Protein AF-A0A920VX80-F1 (afdb_monomer_lite)

Foldseek 3Di:
DPVVVVVVVVVPDDDDPDDFFEAEEEQLQDPPVVDPDDCLVRLLVVQQVCAVGQKYKYHDNDHCVVSNVVNHDPQWDWDFPDPPGTIIIIGHDDDD

Radius of gyration: 14.31 Å; chains: 1; bounding box: 36×20×40 Å

pLDDT: mean 75.21, std 18.51, range [34.47, 95.75]

Sequence (96 aa):
MCISAVLSLLYLDDLSSEEIKILVYNTHGLPSAFVGDDPEERFPLIGEKTKTYQLSLLQEDFAHHELLLKNLSKESIAIRGNGNNNLFVHFVRDRV

Structure (mmCIF, N/CA/C/O backbone):
data_AF-A0A920VX80-F1
#
_entry.id   AF-A0A920VX80-F1
#
loop_
_atom_site.group_PDB
_atom_site.id
_atom_site.type_symbol
_atom_site.label_atom_id
_atom_site.label_alt_id
_atom_site.label_comp_id
_atom_site.label_asym_id
_atom_site.label_entity_id
_atom_site.label_seq_id
_atom_site.pdbx_PDB_ins_code
_atom_site.Cartn_x
_atom_site.Cartn_y
_atom_site.Cartn_z
_atom_site.occupancy
_atom_site.B_iso_or_equiv
_atom_site.auth_seq_id
_atom_site.auth_comp_id
_atom_site.auth_asym_id
_atom_site.auth_atom_id
_atom_site.pdbx_PDB_model_num
ATOM 1 N N . MET A 1 1 ? 11.087 0.847 14.629 1.00 44.22 1 MET A N 1
ATOM 2 C CA . MET A 1 1 ? 10.503 2.097 15.169 1.00 44.22 1 MET A CA 1
ATOM 3 C C . MET A 1 1 ? 9.030 2.321 14.784 1.00 44.22 1 MET A C 1
ATOM 5 O O . MET A 1 1 ? 8.482 3.343 15.158 1.00 44.22 1 MET A O 1
ATOM 9 N N . CYS A 1 2 ? 8.349 1.387 14.105 1.00 49.12 2 CYS A N 1
ATOM 10 C CA . CYS A 1 2 ? 7.030 1.664 13.509 1.00 49.12 2 CYS A CA 1
ATOM 11 C C . CYS A 1 2 ? 5.828 1.233 14.368 1.00 49.12 2 CYS A C 1
ATOM 13 O O . CYS A 1 2 ? 4.747 1.783 14.215 1.00 49.12 2 CYS A O 1
ATOM 15 N N . ILE A 1 3 ? 6.006 0.279 15.288 1.00 51.72 3 ILE A N 1
ATOM 16 C CA . ILE A 1 3 ? 4.894 -0.254 16.092 1.00 51.72 3 ILE A CA 1
ATOM 17 C C . ILE A 1 3 ? 4.567 0.663 17.278 1.00 51.72 3 ILE A C 1
ATOM 19 O O . ILE A 1 3 ? 3.398 0.823 17.599 1.00 51.72 3 ILE A O 1
ATOM 23 N N . SER A 1 4 ? 5.558 1.318 17.904 1.00 51.47 4 SER A N 1
ATOM 24 C CA . SER A 1 4 ? 5.291 2.095 19.128 1.00 51.47 4 SER A CA 1
ATOM 25 C C . SER A 1 4 ? 4.456 3.351 18.867 1.00 51.47 4 SER A C 1
ATOM 27 O O . SER A 1 4 ? 3.593 3.658 19.674 1.00 51.47 4 SER A O 1
ATOM 29 N N . ALA A 1 5 ? 4.651 4.038 17.735 1.00 53.72 5 ALA A N 1
ATOM 30 C CA . ALA A 1 5 ? 3.850 5.213 17.380 1.00 53.72 5 ALA A CA 1
ATOM 31 C C . ALA A 1 5 ? 2.387 4.848 17.069 1.00 53.72 5 ALA A C 1
ATOM 33 O O . ALA A 1 5 ? 1.475 5.560 17.479 1.00 53.72 5 ALA A O 1
ATOM 34 N N . VAL A 1 6 ? 2.166 3.712 16.395 1.00 58.31 6 VAL A N 1
ATOM 35 C CA . VAL A 1 6 ? 0.822 3.178 16.125 1.00 58.31 6 VAL A CA 1
ATOM 36 C C . VAL A 1 6 ? 0.147 2.753 17.427 1.00 58.31 6 VAL A C 1
ATOM 38 O O . VAL A 1 6 ? -0.997 3.119 17.666 1.00 58.31 6 VAL A O 1
ATOM 41 N N . LEU A 1 7 ? 0.868 2.059 18.312 1.00 57.19 7 LEU A N 1
ATOM 42 C CA . LEU A 1 7 ? 0.334 1.624 19.603 1.00 57.19 7 LEU A CA 1
ATOM 43 C C . LEU A 1 7 ? -0.041 2.811 20.506 1.00 57.19 7 LEU A C 1
ATOM 45 O O . LEU A 1 7 ? -1.044 2.741 21.205 1.00 57.19 7 LEU A O 1
ATOM 49 N N . SER A 1 8 ? 0.721 3.911 20.466 1.00 57.31 8 SER A N 1
ATOM 50 C CA . SER A 1 8 ? 0.406 5.136 21.216 1.00 57.31 8 SER A CA 1
ATOM 51 C C . SER A 1 8 ? -0.865 5.838 20.730 1.00 57.31 8 SER A C 1
ATOM 53 O O . SER A 1 8 ? -1.586 6.388 21.555 1.00 57.31 8 SER A O 1
ATOM 55 N N . LEU A 1 9 ? -1.155 5.810 19.424 1.00 56.03 9 LEU A N 1
ATOM 56 C CA . LEU A 1 9 ? -2.395 6.368 18.865 1.00 56.03 9 LEU A CA 1
ATOM 57 C C . LEU A 1 9 ? -3.624 5.534 19.251 1.00 56.03 9 LEU A C 1
ATOM 59 O O . LEU A 1 9 ? -4.676 6.101 19.514 1.00 56.03 9 LEU A O 1
ATOM 63 N N . LEU A 1 10 ? -3.471 4.210 19.345 1.00 60.12 10 LEU A N 1
ATOM 64 C CA . LEU A 1 10 ? -4.535 3.293 19.772 1.00 60.12 10 LEU A CA 1
ATOM 65 C C . LEU A 1 10 ? -4.836 3.359 21.280 1.00 60.12 10 LEU A C 1
ATOM 67 O O . LEU A 1 10 ? -5.903 2.941 21.707 1.00 60.12 10 LEU A O 1
ATOM 71 N N . TYR A 1 11 ? -3.904 3.868 22.091 1.00 58.47 11 TYR A N 1
ATOM 72 C CA . TYR A 1 11 ? -4.029 3.923 23.555 1.00 58.47 11 TYR A CA 1
ATOM 73 C C . TYR A 1 11 ? -4.836 5.134 24.065 1.00 58.47 11 TYR A C 1
ATOM 75 O O . TYR A 1 11 ? -5.026 5.272 25.272 1.00 58.47 11 TYR A O 1
ATOM 83 N N . LEU A 1 12 ? -5.243 6.046 23.173 1.00 54.91 12 LEU A N 1
ATOM 84 C CA . LEU A 1 12 ? -5.881 7.321 23.525 1.00 54.91 12 LEU A CA 1
ATOM 85 C C . LEU A 1 12 ? -7.416 7.303 23.469 1.00 54.91 12 LEU A C 1
ATOM 87 O O . LEU A 1 12 ? -8.016 8.256 23.964 1.00 54.91 12 LEU A O 1
ATOM 91 N N . ASP A 1 13 ? -8.037 6.255 22.923 1.00 51.31 13 ASP A N 1
ATOM 92 C CA . ASP A 1 13 ? -9.496 6.132 22.874 1.00 51.31 13 ASP A CA 1
ATOM 93 C C . ASP A 1 13 ? -10.026 5.220 23.993 1.00 51.31 13 ASP A C 1
ATOM 95 O O . ASP A 1 13 ? -9.493 4.146 24.279 1.00 51.31 13 ASP A O 1
ATOM 99 N N . ASP A 1 14 ? -11.067 5.717 24.662 1.00 56.84 14 ASP A N 1
ATOM 100 C CA . ASP A 1 14 ? -11.799 5.077 25.755 1.00 56.84 14 ASP A CA 1
ATOM 101 C C . ASP A 1 14 ? -12.293 3.684 25.327 1.00 56.84 14 ASP A C 1
ATOM 103 O O . ASP A 1 14 ? -12.810 3.522 24.219 1.00 56.84 14 ASP A O 1
ATOM 107 N N . LEU A 1 15 ? -12.096 2.671 26.184 1.00 58.06 15 LEU A N 1
ATOM 108 C CA . LEU A 1 15 ? -12.295 1.250 25.867 1.00 58.06 15 LEU A CA 1
ATOM 109 C C . LEU A 1 15 ? -13.776 0.915 25.613 1.00 58.06 15 LEU A C 1
ATOM 111 O O . LEU A 1 15 ? -14.453 0.292 26.433 1.00 58.06 15 LEU A O 1
ATOM 115 N N . SER A 1 16 ? -14.263 1.233 24.420 1.00 61.69 16 SER A N 1
ATOM 116 C CA . SER A 1 16 ? -15.194 0.351 23.731 1.00 61.69 16 SER A CA 1
ATOM 117 C C . SER A 1 16 ? -14.374 -0.739 23.031 1.00 61.69 16 SER A C 1
ATOM 119 O O . SER A 1 16 ? -13.290 -0.488 22.508 1.00 61.69 16 SER A O 1
ATOM 121 N N . SER A 1 17 ? -14.833 -1.989 23.102 1.00 66.75 17 SER A N 1
ATOM 122 C CA . SER A 1 17 ? -14.151 -3.159 22.529 1.00 66.75 17 SER A CA 1
ATOM 123 C C . SER A 1 17 ? -14.291 -3.191 20.999 1.00 66.75 17 SER A C 1
ATOM 125 O O . SER A 1 17 ? -14.844 -4.142 20.444 1.00 66.75 17 SER A O 1
ATOM 127 N N . GLU A 1 18 ? -13.834 -2.151 20.310 1.00 69.75 18 GLU A N 1
ATOM 128 C CA . GLU A 1 18 ? -13.809 -2.124 18.851 1.00 69.75 18 GLU A CA 1
ATOM 129 C C . GLU A 1 18 ? -12.601 -2.908 18.319 1.00 69.75 18 GLU A C 1
ATOM 131 O O . GLU A 1 18 ? -11.457 -2.729 18.742 1.00 69.75 18 GLU A O 1
ATOM 136 N N . GLU A 1 19 ? -12.868 -3.838 17.400 1.00 79.31 19 GLU A N 1
ATOM 137 C CA . GLU A 1 19 ? -11.834 -4.598 16.701 1.00 79.31 19 GLU A CA 1
ATOM 138 C C . GLU A 1 19 ? -11.175 -3.705 15.643 1.00 79.31 19 GLU A C 1
ATOM 140 O O . GLU A 1 19 ? -11.842 -3.215 14.733 1.00 79.31 19 GLU A O 1
ATOM 145 N N . ILE A 1 20 ? -9.853 -3.544 15.722 1.00 78.88 20 ILE A N 1
ATOM 146 C CA . ILE A 1 20 ? -9.076 -2.787 14.734 1.00 78.88 20 ILE A CA 1
ATOM 147 C C . ILE A 1 20 ? -8.318 -3.761 13.837 1.00 78.88 20 ILE A C 1
ATOM 149 O O . ILE A 1 20 ? -7.484 -4.542 14.302 1.00 78.88 20 ILE A O 1
ATOM 153 N N . LYS A 1 21 ? -8.558 -3.683 12.526 1.00 86.25 21 LYS A N 1
ATOM 154 C CA . LYS A 1 21 ? -7.863 -4.483 11.515 1.00 86.25 21 LYS A CA 1
ATOM 155 C C . LYS A 1 21 ? -6.682 -3.707 10.961 1.00 86.25 21 LYS A C 1
ATOM 157 O O . LYS A 1 21 ? -6.838 -2.676 10.305 1.00 86.25 21 LYS A O 1
ATOM 162 N N . ILE A 1 22 ? -5.492 -4.251 11.197 1.00 85.75 22 ILE A N 1
ATOM 163 C CA . ILE A 1 22 ? -4.223 -3.680 10.748 1.00 85.75 22 ILE A CA 1
ATOM 164 C C . ILE A 1 22 ? -3.597 -4.600 9.698 1.00 85.75 22 ILE A C 1
ATOM 166 O O . ILE A 1 22 ? -3.418 -5.793 9.942 1.00 85.75 22 ILE A O 1
ATOM 170 N N . LEU A 1 23 ? -3.225 -4.037 8.550 1.00 89.81 23 LEU A N 1
ATOM 171 C CA . LEU A 1 23 ? -2.424 -4.705 7.527 1.00 89.81 23 LEU A CA 1
ATOM 172 C C . LEU A 1 23 ? -0.965 -4.266 7.645 1.00 89.81 23 LEU A C 1
ATOM 174 O O . LEU A 1 23 ? -0.673 -3.075 7.706 1.00 89.81 23 LEU A O 1
ATOM 178 N N . VAL A 1 24 ? -0.037 -5.219 7.609 1.00 87.88 24 VAL A N 1
ATOM 179 C CA . VAL A 1 24 ? 1.391 -4.951 7.397 1.00 87.88 24 VAL A CA 1
ATOM 180 C C . VAL A 1 24 ? 1.818 -5.736 6.171 1.00 87.88 24 VAL A C 1
ATOM 182 O O . VAL A 1 24 ? 1.693 -6.961 6.159 1.00 87.88 24 VAL A O 1
ATOM 185 N N . TYR A 1 25 ? 2.270 -5.045 5.128 1.00 89.81 25 TYR A N 1
ATOM 186 C CA . TYR A 1 25 ? 2.541 -5.684 3.846 1.00 89.81 25 TYR A CA 1
ATOM 187 C C . TYR A 1 25 ? 3.705 -5.033 3.101 1.00 89.81 25 TYR A C 1
ATOM 189 O O . TYR A 1 25 ? 3.742 -3.823 2.881 1.00 89.81 25 TYR A O 1
ATOM 197 N N . ASN A 1 26 ? 4.639 -5.865 2.655 1.00 89.50 26 ASN A N 1
ATOM 198 C CA . ASN A 1 26 ? 5.727 -5.446 1.789 1.00 89.50 26 ASN A CA 1
ATOM 199 C C . ASN A 1 26 ? 5.251 -5.472 0.329 1.00 89.50 26 ASN A C 1
ATOM 201 O O . ASN A 1 26 ? 4.860 -6.522 -0.177 1.00 89.50 26 ASN A O 1
ATOM 205 N N . THR A 1 27 ? 5.281 -4.317 -0.335 1.00 90.06 27 THR A N 1
ATOM 206 C CA . THR A 1 27 ? 4.739 -4.142 -1.692 1.00 90.06 27 THR A CA 1
ATOM 207 C C . THR A 1 27 ? 5.644 -4.680 -2.795 1.00 90.06 27 THR A C 1
ATOM 209 O O . THR A 1 27 ? 5.163 -4.887 -3.912 1.00 90.06 27 THR A O 1
ATOM 212 N N . HIS A 1 28 ? 6.925 -4.930 -2.491 1.00 90.50 28 HIS A N 1
ATOM 213 C CA . HIS A 1 28 ? 7.949 -5.257 -3.483 1.00 90.50 28 HIS A CA 1
ATOM 214 C C . HIS A 1 28 ? 8.054 -4.182 -4.589 1.00 90.50 28 HIS A C 1
ATOM 216 O O . HIS A 1 28 ? 8.179 -4.482 -5.771 1.00 90.50 28 HIS A O 1
ATOM 222 N N . GL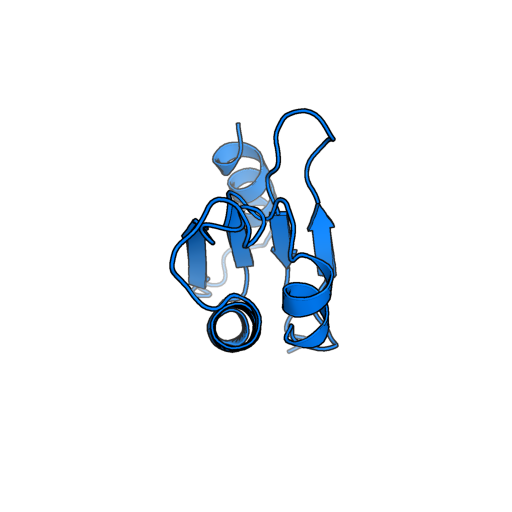Y A 1 29 ? 7.951 -2.900 -4.221 1.00 88.38 29 GLY A N 1
ATOM 223 C CA . GLY A 1 29 ? 7.805 -1.769 -5.145 1.00 88.38 29 GLY A CA 1
ATOM 224 C C . GLY A 1 29 ? 9.094 -1.237 -5.763 1.00 88.38 29 GLY A C 1
ATOM 225 O O . GLY A 1 29 ? 9.248 -0.019 -5.892 1.00 88.38 29 GLY A O 1
ATOM 226 N N . LEU A 1 30 ? 10.023 -2.121 -6.130 1.00 89.38 30 LEU A N 1
ATOM 227 C CA . LEU A 1 30 ? 11.212 -1.751 -6.899 1.00 89.38 30 LEU A CA 1
ATOM 228 C C . LEU A 1 30 ? 10.823 -1.309 -8.328 1.00 89.38 30 LEU A C 1
ATOM 230 O O . LEU A 1 30 ? 9.792 -1.736 -8.851 1.00 89.38 30 LEU A O 1
ATOM 234 N N . PRO A 1 31 ? 11.628 -0.458 -8.996 1.00 87.62 31 PRO A N 1
ATOM 235 C CA . PRO A 1 31 ? 11.372 -0.094 -10.389 1.00 87.62 31 PRO A CA 1
ATOM 236 C C . PRO A 1 31 ? 11.324 -1.333 -11.290 1.00 87.62 31 PRO A C 1
ATOM 238 O O . PRO A 1 31 ? 12.149 -2.229 -11.126 1.00 87.62 31 PRO A O 1
ATOM 241 N N . SER A 1 32 ? 10.436 -1.344 -12.291 1.00 86.06 32 SER A N 1
ATOM 242 C CA . SER A 1 32 ? 10.201 -2.506 -13.172 1.00 86.06 32 SER A CA 1
ATOM 243 C C . SER A 1 32 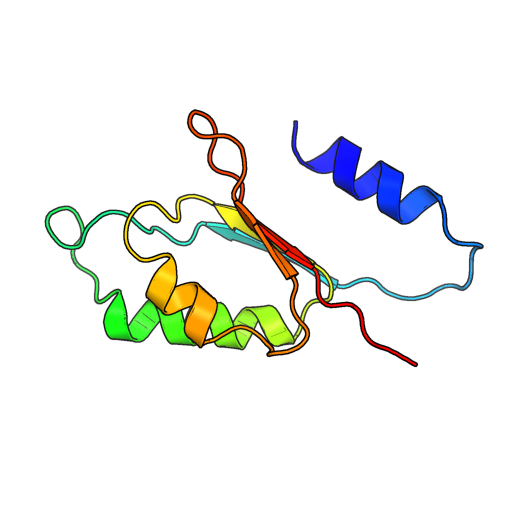? 11.457 -3.014 -13.889 1.00 86.06 32 SER A C 1
ATOM 245 O O . SER A 1 32 ? 11.535 -4.176 -14.257 1.00 86.06 32 SER A O 1
ATOM 247 N N . ALA A 1 33 ? 12.484 -2.173 -14.052 1.00 84.75 33 ALA A N 1
ATOM 248 C CA . ALA A 1 33 ? 13.780 -2.585 -14.594 1.00 84.75 33 ALA A CA 1
ATOM 249 C C . ALA A 1 33 ? 14.535 -3.609 -13.715 1.00 84.75 33 ALA A C 1
ATOM 251 O O . ALA A 1 33 ? 15.480 -4.235 -14.190 1.00 84.75 33 ALA A O 1
ATOM 252 N N . PHE A 1 34 ? 14.150 -3.761 -12.445 1.00 84.19 34 PHE A N 1
ATOM 253 C CA . PHE A 1 34 ? 14.804 -4.624 -11.457 1.00 84.19 34 PHE A CA 1
ATOM 254 C C . PHE A 1 34 ? 13.934 -5.804 -10.999 1.00 84.19 34 PHE A C 1
ATOM 256 O O . PHE A 1 34 ? 14.399 -6.608 -10.191 1.00 84.19 34 PHE A O 1
ATOM 263 N N . VAL A 1 35 ? 12.695 -5.917 -11.487 1.00 80.12 35 VAL A N 1
ATOM 264 C CA . VAL A 1 35 ? 11.728 -6.942 -11.066 1.00 80.12 35 VAL A CA 1
ATOM 265 C C . VAL A 1 35 ? 11.077 -7.612 -12.271 1.00 80.12 35 VAL A C 1
ATOM 267 O O . VAL A 1 35 ? 10.981 -7.032 -13.346 1.00 80.12 35 VAL A O 1
ATOM 270 N N . GLY A 1 36 ? 10.684 -8.874 -12.101 1.00 84.31 36 GLY A N 1
ATOM 271 C CA . GLY A 1 36 ? 10.061 -9.686 -13.151 1.00 84.31 36 GLY A CA 1
ATOM 272 C C . GLY A 1 36 ? 8.534 -9.732 -13.086 1.00 84.31 36 GLY A C 1
ATOM 273 O O . GLY A 1 36 ? 7.947 -10.618 -13.702 1.00 84.31 36 GLY A O 1
ATOM 274 N N . ASP A 1 37 ? 7.903 -8.864 -12.293 1.00 86.56 37 ASP A N 1
ATOM 275 C CA . ASP A 1 37 ? 6.449 -8.777 -12.148 1.00 86.56 37 ASP A CA 1
ATOM 276 C C . ASP A 1 37 ? 5.861 -7.558 -12.882 1.00 86.56 37 ASP A C 1
ATOM 278 O O . ASP A 1 37 ? 6.584 -6.800 -13.531 1.00 86.56 37 ASP A O 1
ATOM 282 N N . ASP A 1 38 ? 4.532 -7.412 -12.827 1.00 91.56 38 ASP A N 1
ATOM 283 C CA . ASP A 1 38 ? 3.794 -6.295 -13.424 1.00 91.56 38 ASP A CA 1
ATOM 284 C C . ASP A 1 38 ? 3.223 -5.368 -12.329 1.00 91.56 38 ASP A C 1
ATOM 286 O O . ASP A 1 38 ? 2.177 -5.659 -11.730 1.00 91.56 38 ASP A O 1
ATOM 290 N N . PRO A 1 39 ? 3.906 -4.250 -12.020 1.00 91.19 39 PRO A N 1
ATOM 291 C CA . PRO A 1 39 ? 3.417 -3.268 -11.062 1.00 91.19 39 PRO A CA 1
ATOM 292 C C . PRO A 1 39 ? 2.100 -2.602 -11.469 1.00 91.19 39 PRO A C 1
ATOM 294 O O . PRO A 1 39 ? 1.322 -2.262 -10.579 1.00 91.19 39 PRO A O 1
ATOM 297 N N . GLU A 1 40 ? 1.821 -2.446 -12.769 1.00 92.69 40 GLU A N 1
ATOM 298 C CA . GLU A 1 40 ? 0.584 -1.822 -13.266 1.00 92.69 40 GLU A CA 1
ATOM 299 C C . GLU A 1 40 ? -0.640 -2.689 -12.950 1.00 92.69 40 GLU A C 1
ATOM 301 O O . GLU A 1 40 ? -1.717 -2.162 -12.678 1.00 92.69 40 GLU A O 1
ATOM 306 N N . GLU A 1 41 ? -0.479 -4.014 -12.901 1.00 93.88 41 GLU A N 1
ATOM 307 C CA . GLU A 1 41 ? -1.530 -4.927 -12.439 1.00 93.88 41 GLU A CA 1
ATOM 308 C C . GLU A 1 41 ? -1.577 -5.010 -10.903 1.00 93.88 41 GLU A C 1
ATOM 310 O O . GLU A 1 41 ? -2.643 -4.953 -10.282 1.00 93.88 41 GLU A O 1
ATOM 315 N N . ARG A 1 42 ? -0.414 -5.132 -10.253 1.00 93.88 42 ARG A N 1
ATOM 316 C CA . ARG A 1 42 ? -0.331 -5.442 -8.817 1.00 93.88 42 ARG A CA 1
ATOM 317 C C . ARG A 1 42 ? -0.630 -4.267 -7.898 1.00 93.88 42 ARG A C 1
ATOM 319 O O . ARG A 1 42 ? -1.299 -4.460 -6.884 1.00 93.88 42 ARG A O 1
ATOM 326 N N . PHE A 1 43 ? -0.113 -3.073 -8.184 1.00 94.38 43 PHE A N 1
ATOM 327 C CA . PHE A 1 43 ? -0.255 -1.921 -7.286 1.00 94.38 43 PHE A CA 1
ATOM 328 C C . PHE A 1 43 ? -1.715 -1.488 -7.102 1.00 94.38 43 PHE A C 1
ATOM 330 O O . PHE A 1 43 ? -2.105 -1.245 -5.954 1.00 94.38 43 PHE A O 1
ATOM 337 N N . PRO A 1 44 ? -2.558 -1.491 -8.153 1.00 95.19 44 PRO A N 1
ATOM 338 C CA . PRO A 1 44 ? -3.995 -1.321 -7.985 1.00 95.19 44 PRO A CA 1
ATOM 339 C C . PRO A 1 44 ? -4.621 -2.369 -7.061 1.00 95.19 44 PRO A C 1
ATOM 341 O O . PRO A 1 44 ? -5.352 -2.016 -6.139 1.00 95.19 44 PRO A O 1
ATOM 344 N N . LEU A 1 45 ? -4.279 -3.652 -7.234 1.00 95.75 45 LEU A N 1
ATOM 345 C CA . LEU A 1 45 ? -4.805 -4.735 -6.395 1.00 95.75 45 LEU A CA 1
ATOM 346 C C . LEU A 1 45 ? -4.357 -4.624 -4.933 1.00 95.75 45 LEU A C 1
ATOM 348 O O . LEU A 1 45 ? -5.137 -4.929 -4.029 1.00 95.75 45 LEU A O 1
ATOM 352 N N . ILE A 1 46 ? -3.116 -4.195 -4.686 1.00 93.88 46 ILE A N 1
ATOM 353 C CA . ILE A 1 46 ? -2.623 -3.902 -3.336 1.00 93.88 46 ILE A CA 1
ATOM 354 C C . ILE A 1 46 ? -3.465 -2.778 -2.729 1.00 93.88 46 ILE A C 1
ATOM 356 O O . ILE A 1 46 ? -3.993 -2.963 -1.635 1.00 93.88 46 ILE A O 1
ATOM 360 N N . GLY A 1 47 ? -3.650 -1.666 -3.451 1.00 92.94 47 GLY A N 1
ATOM 361 C CA . GLY A 1 47 ? -4.483 -0.540 -3.023 1.00 92.94 47 GLY A CA 1
ATOM 362 C C . GLY A 1 47 ? -5.905 -0.970 -2.651 1.00 92.94 47 GLY A C 1
ATOM 363 O O . GLY A 1 47 ? -6.347 -0.713 -1.532 1.00 92.94 47 GLY A O 1
ATOM 364 N N . GLU A 1 48 ? -6.576 -1.736 -3.513 1.00 94.12 48 GLU A N 1
ATOM 365 C CA . GLU A 1 48 ? -7.917 -2.276 -3.246 1.00 94.12 48 GLU A CA 1
ATOM 366 C C . GLU A 1 48 ? -7.970 -3.144 -1.979 1.00 94.12 48 GLU A C 1
ATOM 368 O O . GLU A 1 48 ? -8.887 -3.011 -1.168 1.00 94.12 48 GLU A O 1
ATOM 373 N N . LYS A 1 49 ? -6.963 -3.998 -1.750 1.00 94.00 49 LYS A N 1
ATOM 374 C CA . LYS A 1 49 ? -6.897 -4.851 -0.551 1.00 94.00 49 LYS A CA 1
ATOM 375 C C . LYS A 1 49 ? -6.715 -4.057 0.740 1.00 94.00 49 LYS A C 1
ATOM 377 O O . LYS A 1 49 ? -7.140 -4.531 1.789 1.00 94.00 49 LYS A O 1
ATOM 382 N N . THR A 1 50 ? -6.121 -2.862 0.696 1.00 92.06 50 THR A N 1
ATOM 383 C CA . THR A 1 50 ? -5.977 -2.026 1.904 1.00 92.06 50 THR A CA 1
ATOM 384 C C . THR A 1 50 ? -7.316 -1.525 2.445 1.00 92.06 50 THR A C 1
ATOM 386 O O . THR A 1 50 ? -7.412 -1.245 3.635 1.00 92.06 50 THR A O 1
ATOM 389 N N . LYS A 1 51 ? -8.365 -1.457 1.612 1.00 90.38 51 LYS A N 1
ATOM 390 C CA . LYS A 1 51 ? -9.673 -0.884 1.979 1.00 90.38 51 LYS A CA 1
ATOM 391 C C . LYS A 1 51 ? -10.427 -1.684 3.042 1.00 90.38 51 LYS A C 1
ATOM 393 O O . LYS A 1 51 ? -11.343 -1.162 3.660 1.00 90.38 51 LYS A O 1
ATOM 398 N N . THR A 1 52 ? -10.056 -2.944 3.273 1.00 90.56 52 THR A N 1
ATOM 399 C CA . THR A 1 52 ? -10.663 -3.783 4.320 1.00 90.56 52 THR A CA 1
ATOM 400 C C . THR A 1 52 ? -10.014 -3.608 5.697 1.00 90.56 52 THR A C 1
ATOM 402 O O . THR A 1 52 ? -10.369 -4.330 6.630 1.00 90.56 52 THR A O 1
ATOM 405 N N . TYR A 1 53 ? -9.038 -2.705 5.820 1.00 87.88 53 TYR A N 1
ATOM 406 C CA . TYR A 1 53 ? -8.262 -2.458 7.032 1.00 87.88 53 TYR A CA 1
ATOM 407 C C . TYR A 1 53 ? -8.344 -0.977 7.411 1.00 87.88 53 TYR A C 1
ATOM 409 O O . TYR A 1 53 ? -8.195 -0.109 6.554 1.00 87.88 53 TYR A O 1
ATOM 417 N N . GLN A 1 54 ? -8.507 -0.681 8.702 1.00 85.69 54 GLN A N 1
ATOM 418 C CA . GLN A 1 54 ? -8.506 0.702 9.204 1.00 85.69 54 GLN A CA 1
ATOM 419 C C . GLN A 1 54 ? -7.108 1.335 9.105 1.00 85.69 54 GLN A C 1
ATOM 421 O O . GLN A 1 54 ? -6.958 2.542 8.912 1.00 85.69 54 GLN A O 1
ATOM 426 N N . LEU A 1 55 ? -6.066 0.505 9.213 1.00 84.44 55 LEU A N 1
ATOM 427 C CA . LEU A 1 55 ? -4.673 0.923 9.118 1.00 84.44 55 LEU A CA 1
ATOM 428 C C . LEU A 1 55 ? -3.891 -0.048 8.236 1.00 84.44 55 LEU A C 1
ATOM 430 O O . LEU A 1 55 ? -3.893 -1.253 8.479 1.00 84.44 55 LEU A O 1
ATOM 434 N N . SER A 1 56 ? -3.175 0.471 7.240 1.00 88.69 56 SER A N 1
ATOM 435 C CA . SER A 1 56 ? -2.214 -0.318 6.460 1.00 88.69 56 SER A CA 1
ATOM 436 C C . SER A 1 56 ? -0.811 0.278 6.549 1.00 88.69 56 SER A C 1
ATOM 438 O O . SER A 1 56 ? -0.610 1.470 6.325 1.00 88.69 56 SER A O 1
ATOM 440 N N . LEU A 1 57 ? 0.165 -0.566 6.875 1.00 87.81 57 LEU A N 1
ATOM 441 C CA . LEU A 1 57 ? 1.586 -0.246 6.936 1.00 87.81 57 LEU A CA 1
ATOM 442 C C . LEU A 1 57 ? 2.284 -0.922 5.758 1.00 87.81 57 LEU A C 1
ATOM 444 O O . LEU A 1 57 ? 2.472 -2.141 5.763 1.00 87.81 57 LEU A O 1
ATOM 448 N N . LEU A 1 58 ? 2.643 -0.132 4.749 1.00 87.94 58 LEU A N 1
ATOM 449 C CA . LEU A 1 58 ? 3.210 -0.639 3.503 1.00 87.94 58 LEU A CA 1
ATOM 450 C C . LEU A 1 58 ? 4.715 -0.355 3.430 1.00 87.94 58 LEU A C 1
ATOM 452 O O . LEU A 1 58 ? 5.162 0.769 3.680 1.00 87.94 58 LEU A O 1
ATOM 456 N N . GLN A 1 59 ? 5.504 -1.385 3.116 1.00 86.00 59 GLN A N 1
ATOM 457 C CA . GLN A 1 59 ? 6.959 -1.284 2.935 1.00 86.00 59 GLN A CA 1
ATOM 458 C C . GLN A 1 59 ? 7.363 -1.412 1.461 1.00 86.00 59 GLN A C 1
ATOM 460 O O . GLN A 1 59 ? 6.600 -1.917 0.638 1.00 86.00 59 GLN A O 1
ATOM 465 N N . GLU A 1 60 ? 8.581 -0.963 1.147 1.00 87.50 60 GLU A N 1
ATOM 466 C CA . GLU A 1 60 ? 9.212 -1.044 -0.184 1.00 87.50 60 GLU A CA 1
ATOM 467 C C . GLU A 1 60 ? 8.463 -0.353 -1.334 1.00 87.50 60 GLU A C 1
ATOM 469 O O . GLU A 1 60 ? 8.727 -0.642 -2.495 1.00 87.50 60 GLU A O 1
ATOM 474 N N . ASP A 1 61 ? 7.568 0.598 -1.061 1.00 85.56 61 ASP A N 1
ATOM 475 C CA . ASP A 1 61 ? 6.975 1.418 -2.126 1.00 85.56 61 ASP A CA 1
ATOM 476 C C . ASP A 1 61 ? 7.983 2.493 -2.591 1.00 85.56 61 ASP A C 1
ATOM 478 O O . ASP A 1 61 ? 7.999 3.639 -2.129 1.00 85.56 61 ASP A O 1
ATOM 482 N N . PHE A 1 62 ? 8.905 2.082 -3.466 1.00 85.31 62 PHE A N 1
ATOM 483 C CA . PHE A 1 62 ? 9.978 2.930 -3.983 1.00 85.31 62 PHE A CA 1
ATOM 484 C C . PHE A 1 62 ? 9.576 3.663 -5.266 1.00 85.31 62 PHE A C 1
ATOM 486 O O . PHE A 1 62 ? 9.811 4.869 -5.361 1.00 85.31 62 PHE A O 1
ATOM 493 N N . ALA A 1 63 ? 8.988 2.950 -6.232 1.00 88.56 63 ALA A N 1
ATOM 494 C CA . ALA A 1 63 ? 8.863 3.418 -7.616 1.00 88.56 63 ALA A CA 1
ATOM 495 C C . ALA A 1 63 ? 7.425 3.630 -8.120 1.00 88.56 63 ALA A C 1
ATOM 497 O O . ALA A 1 63 ? 7.235 4.362 -9.087 1.00 88.56 63 ALA A O 1
ATOM 498 N N . HIS A 1 64 ? 6.423 3.035 -7.469 1.00 90.38 64 HIS A N 1
ATOM 499 C CA . HIS A 1 64 ? 5.055 2.925 -8.010 1.00 90.38 64 HIS A CA 1
ATOM 500 C C . HIS A 1 64 ? 4.001 3.602 -7.122 1.00 90.38 64 HIS A C 1
ATOM 502 O O . HIS A 1 64 ? 2.813 3.286 -7.179 1.00 90.38 64 HIS A O 1
ATOM 508 N N . HIS A 1 65 ? 4.435 4.566 -6.309 1.00 89.25 65 HIS A N 1
ATOM 509 C CA . HIS A 1 6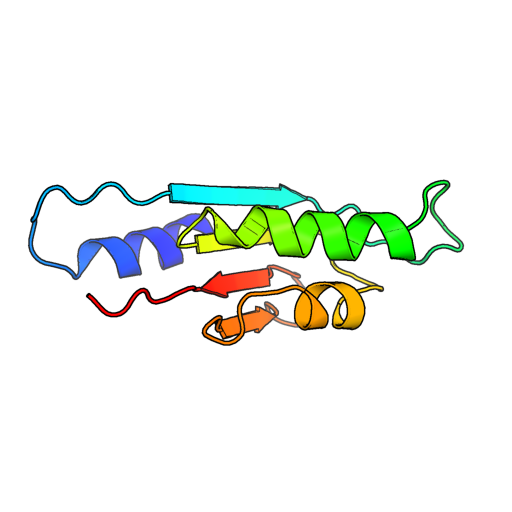5 ? 3.616 5.237 -5.299 1.00 89.25 65 HIS A CA 1
ATOM 510 C C . HIS A 1 65 ? 2.317 5.833 -5.857 1.00 89.25 65 HIS A C 1
ATOM 512 O O . HIS A 1 65 ? 1.241 5.655 -5.294 1.00 89.25 65 HIS A O 1
ATOM 518 N N . GLU A 1 66 ? 2.394 6.497 -7.010 1.00 90.94 66 GLU A N 1
ATOM 519 C CA . GLU A 1 66 ? 1.231 7.125 -7.643 1.00 90.94 66 GLU A CA 1
ATOM 520 C C . GLU A 1 66 ? 0.175 6.103 -8.088 1.00 90.94 66 GLU A C 1
ATOM 522 O O . GLU A 1 66 ? -1.020 6.401 -8.069 1.00 90.94 66 GLU A O 1
ATOM 527 N N . LEU A 1 67 ? 0.591 4.891 -8.476 1.00 92.12 67 LEU A N 1
ATOM 528 C CA . LEU A 1 67 ? -0.336 3.804 -8.805 1.00 92.12 67 LEU A CA 1
ATOM 529 C C . LEU A 1 67 ? -1.040 3.297 -7.550 1.00 92.12 67 LEU A C 1
ATOM 531 O O . LEU A 1 67 ? -2.248 3.068 -7.585 1.00 92.12 67 LEU A O 1
ATOM 535 N N . LEU A 1 68 ? -0.315 3.183 -6.433 1.00 90.56 68 LEU A N 1
ATOM 536 C CA . LEU A 1 68 ? -0.909 2.834 -5.146 1.00 90.56 68 LEU A CA 1
ATOM 537 C C . LEU A 1 68 ? -1.953 3.879 -4.728 1.00 90.56 68 LEU A C 1
ATOM 539 O O . LEU A 1 68 ? -3.101 3.517 -4.485 1.00 90.56 68 LEU A O 1
ATOM 543 N N . LEU A 1 69 ? -1.579 5.167 -4.701 1.00 90.00 69 LEU A N 1
ATOM 544 C CA . LEU A 1 69 ? -2.435 6.265 -4.230 1.00 90.00 69 LEU A CA 1
ATOM 545 C C . LEU A 1 69 ? -3.768 6.362 -4.979 1.00 90.00 69 LEU A C 1
ATOM 547 O O . LEU A 1 69 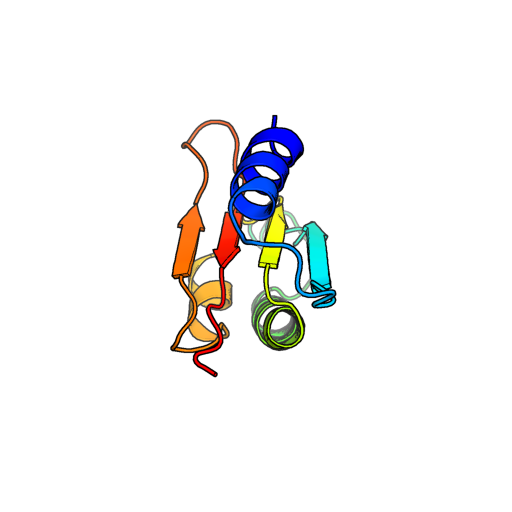? -4.806 6.579 -4.357 1.00 90.00 69 LEU A O 1
ATOM 551 N N . LYS A 1 70 ? -3.757 6.173 -6.303 1.00 92.62 70 LYS A N 1
ATOM 552 C CA . LYS A 1 70 ? -4.970 6.225 -7.140 1.00 92.62 70 LYS A CA 1
ATOM 553 C C . LYS A 1 70 ? -6.004 5.152 -6.793 1.00 92.62 70 LYS A C 1
ATOM 555 O O . LYS A 1 70 ? -7.168 5.316 -7.147 1.00 92.62 70 LYS A O 1
ATOM 560 N N . ASN A 1 71 ? -5.582 4.075 -6.131 1.00 92.62 71 ASN A N 1
ATOM 561 C CA . ASN A 1 71 ? -6.413 2.914 -5.819 1.00 92.62 71 ASN A CA 1
ATOM 562 C C . ASN A 1 71 ? -6.710 2.771 -4.314 1.00 92.62 71 ASN A C 1
ATOM 564 O O . ASN A 1 71 ? -7.296 1.776 -3.886 1.00 92.62 71 ASN A O 1
ATOM 568 N N . LEU A 1 72 ? -6.337 3.763 -3.499 1.00 90.06 72 LEU A N 1
ATOM 569 C CA . LEU A 1 72 ? -6.759 3.854 -2.098 1.00 90.06 72 LEU A CA 1
ATOM 570 C C . LEU A 1 72 ? -8.213 4.345 -1.991 1.00 90.06 72 LEU A C 1
ATOM 572 O O . LEU A 1 72 ? -8.810 4.798 -2.972 1.00 90.06 72 LEU A O 1
ATOM 576 N N . SER A 1 73 ? -8.810 4.257 -0.797 1.00 86.38 73 SER A N 1
ATOM 577 C CA . SER A 1 73 ? -10.104 4.912 -0.556 1.00 86.38 73 SER A CA 1
ATOM 578 C C . SER A 1 73 ? -9.952 6.428 -0.675 1.00 86.38 73 SER A C 1
ATOM 580 O O . SER A 1 73 ? -8.903 6.986 -0.360 1.00 86.38 73 SER A O 1
ATOM 582 N N . LYS A 1 74 ? -11.001 7.130 -1.110 1.00 83.75 74 LYS A N 1
ATOM 583 C CA . LYS A 1 74 ? -10.945 8.598 -1.251 1.00 83.75 74 LYS A CA 1
ATOM 584 C C . LYS A 1 74 ? -10.826 9.310 0.098 1.00 83.75 74 LYS A C 1
ATOM 586 O O . LYS A 1 74 ? -10.348 10.436 0.168 1.00 83.75 74 LYS A O 1
ATOM 591 N N . GLU A 1 75 ? -11.288 8.651 1.149 1.00 82.38 75 GLU A N 1
ATOM 592 C CA . GLU A 1 75 ? -11.306 9.093 2.540 1.00 82.38 75 GLU A CA 1
ATOM 593 C C . GLU A 1 75 ? -9.981 8.799 3.254 1.00 82.38 75 GLU A C 1
ATOM 595 O O . GLU A 1 75 ? -9.759 9.240 4.383 1.00 82.38 75 GLU A O 1
ATOM 600 N N . SER A 1 76 ? -9.104 8.041 2.601 1.00 80.81 76 SER A N 1
ATOM 601 C CA . SER A 1 76 ? -7.827 7.634 3.142 1.00 80.81 76 SER A CA 1
ATOM 602 C C . SER A 1 76 ? -6.829 8.776 3.231 1.00 80.81 76 SER A C 1
ATOM 604 O O . SER A 1 76 ? -6.685 9.586 2.316 1.00 80.81 76 SER A O 1
ATOM 606 N N . ILE A 1 77 ? -6.032 8.762 4.294 1.00 82.31 77 ILE A N 1
ATOM 607 C CA . ILE A 1 77 ? -4.849 9.606 4.434 1.00 82.31 77 ILE A CA 1
ATOM 608 C C . ILE A 1 77 ? -3.615 8.724 4.253 1.00 82.31 77 ILE A C 1
ATOM 610 O O . ILE A 1 77 ? -3.384 7.795 5.027 1.00 82.31 77 ILE A O 1
ATOM 614 N N . ALA A 1 78 ? -2.814 9.017 3.230 1.00 82.62 78 ALA A N 1
ATOM 615 C C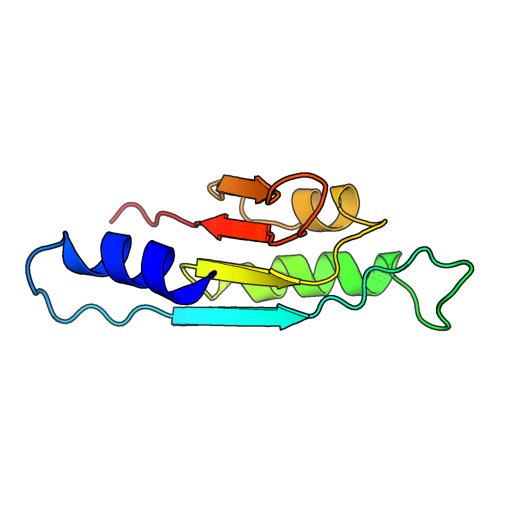A . ALA A 1 78 ? -1.543 8.348 2.979 1.00 82.62 78 ALA A CA 1
ATOM 616 C C . ALA A 1 78 ? -0.374 9.242 3.411 1.00 82.62 78 ALA A C 1
ATOM 618 O O . ALA A 1 78 ? -0.256 10.387 2.976 1.00 82.62 78 ALA A O 1
ATOM 619 N N . ILE A 1 79 ? 0.505 8.712 4.260 1.00 79.25 79 ILE A N 1
ATOM 620 C CA . ILE A 1 79 ? 1.698 9.400 4.759 1.00 79.25 79 ILE A CA 1
ATOM 621 C C . ILE A 1 79 ? 2.920 8.564 4.385 1.00 79.25 79 ILE A C 1
ATOM 623 O O . ILE A 1 79 ? 3.043 7.414 4.807 1.00 79.25 79 ILE A O 1
ATOM 627 N N . ARG A 1 80 ? 3.843 9.143 3.611 1.00 76.31 80 ARG A N 1
ATOM 628 C CA . ARG A 1 80 ? 5.149 8.540 3.309 1.00 76.31 80 ARG A CA 1
ATOM 629 C C . ARG A 1 80 ? 6.136 8.870 4.431 1.00 76.31 80 ARG A C 1
ATOM 631 O O . ARG A 1 80 ? 6.331 10.031 4.782 1.00 76.31 80 ARG A O 1
ATOM 638 N N . GLY A 1 81 ? 6.760 7.843 4.993 1.00 65.44 81 GLY A N 1
ATOM 639 C CA . GLY A 1 81 ? 7.808 7.951 6.004 1.00 65.44 81 GLY A CA 1
ATOM 640 C C . GLY A 1 81 ? 9.071 8.605 5.444 1.00 65.44 81 GLY A C 1
ATOM 641 O O . GLY A 1 81 ? 9.319 8.559 4.242 1.00 65.44 81 GLY A O 1
ATOM 642 N N . ASN A 1 82 ? 9.839 9.245 6.331 1.00 56.75 82 ASN A N 1
ATOM 643 C CA . ASN A 1 82 ? 10.974 10.118 6.011 1.00 56.75 82 ASN A CA 1
ATOM 644 C C . ASN A 1 82 ? 11.940 9.516 4.969 1.00 56.75 82 ASN A C 1
ATOM 646 O O . ASN A 1 82 ? 12.233 8.324 5.025 1.00 56.75 82 ASN A O 1
ATOM 650 N N . GLY A 1 83 ? 12.495 10.365 4.095 1.00 51.16 83 GLY A N 1
ATOM 651 C CA . GLY A 1 83 ? 13.248 10.041 2.870 1.00 51.16 83 GLY A CA 1
ATOM 652 C C . GLY A 1 83 ? 14.543 9.229 3.003 1.00 51.16 83 GLY A C 1
ATOM 653 O O . GLY A 1 83 ? 15.296 9.172 2.042 1.00 51.16 83 GLY A O 1
ATOM 654 N N . ASN A 1 84 ? 14.786 8.591 4.152 1.00 47.50 84 ASN A N 1
ATOM 655 C CA . ASN A 1 84 ? 15.860 7.623 4.387 1.00 47.50 84 ASN A CA 1
ATOM 656 C C . ASN A 1 84 ? 15.381 6.311 5.051 1.00 47.50 84 ASN A C 1
ATOM 658 O O . ASN A 1 84 ? 16.203 5.432 5.267 1.00 47.50 84 ASN A O 1
ATOM 662 N N . ASN A 1 85 ? 14.094 6.165 5.400 1.00 42.59 85 ASN A N 1
ATOM 663 C CA . ASN A 1 85 ? 13.485 4.943 5.946 1.00 42.59 85 ASN A CA 1
ATOM 664 C C . ASN A 1 85 ? 11.991 4.919 5.566 1.00 42.59 85 ASN A C 1
ATOM 666 O O . ASN A 1 85 ? 11.139 5.459 6.276 1.00 42.59 85 ASN A O 1
ATOM 670 N N . ASN A 1 86 ? 11.691 4.313 4.417 1.00 42.75 86 ASN A N 1
ATOM 671 C CA . ASN A 1 86 ? 10.383 4.368 3.764 1.00 42.75 86 ASN A CA 1
ATOM 672 C C . ASN A 1 86 ? 9.348 3.492 4.487 1.00 42.75 86 ASN A C 1
ATOM 674 O O . ASN A 1 86 ? 9.260 2.288 4.246 1.00 42.75 86 ASN A O 1
ATOM 678 N N . LEU A 1 87 ? 8.549 4.099 5.362 1.00 45.19 87 LEU A N 1
ATOM 679 C CA . LEU A 1 87 ? 7.341 3.489 5.917 1.00 45.19 87 LEU A CA 1
ATOM 680 C C . LEU A 1 87 ? 6.123 4.243 5.401 1.00 45.19 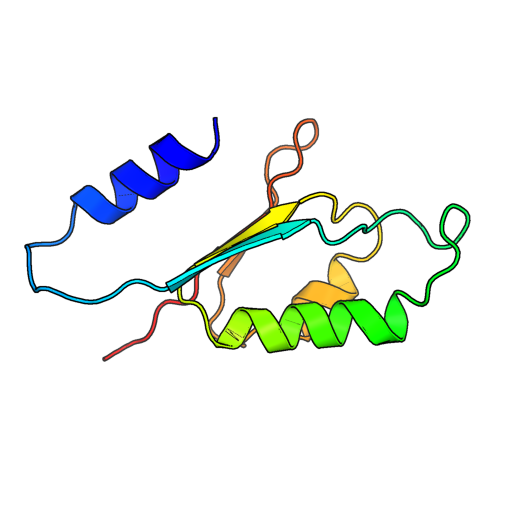87 LEU A C 1
ATOM 682 O O . LEU A 1 87 ? 5.960 5.407 5.744 1.00 45.19 87 LEU A O 1
ATOM 686 N N . PHE A 1 88 ? 5.241 3.594 4.654 1.00 50.53 88 PHE A N 1
ATOM 687 C CA . PHE A 1 88 ? 3.956 4.192 4.315 1.00 50.53 88 PHE A CA 1
ATOM 688 C C . PHE A 1 88 ? 2.919 3.831 5.352 1.00 50.53 88 PHE A C 1
ATOM 690 O O . PHE A 1 88 ? 2.757 2.663 5.702 1.00 50.53 88 PHE A O 1
ATOM 697 N N . VAL A 1 89 ? 2.214 4.850 5.823 1.00 52.06 89 VAL A N 1
ATOM 698 C CA . VAL A 1 89 ? 1.091 4.710 6.738 1.00 52.06 89 VAL A CA 1
ATOM 699 C C . VAL A 1 89 ? -0.154 5.165 5.996 1.00 52.06 89 VAL A C 1
ATOM 701 O O . VAL A 1 89 ? -0.261 6.321 5.595 1.00 52.06 89 VAL A O 1
ATOM 704 N N . HIS A 1 90 ? -1.076 4.237 5.793 1.00 49.50 90 HIS A N 1
ATOM 705 C CA . HIS A 1 90 ? -2.392 4.477 5.229 1.00 49.50 90 HIS A CA 1
ATOM 706 C C . HIS A 1 90 ? -3.416 4.416 6.361 1.00 49.50 90 HIS A C 1
ATOM 708 O O . HIS A 1 90 ? -3.605 3.355 6.956 1.00 49.50 90 HIS A O 1
ATOM 714 N N . PHE A 1 91 ? -4.030 5.553 6.678 1.00 48.03 91 PHE A N 1
ATOM 715 C CA . PHE A 1 91 ? -5.036 5.693 7.727 1.00 48.03 91 PHE A CA 1
ATOM 716 C C . PHE A 1 91 ? -6.404 5.928 7.090 1.00 48.03 91 PHE A C 1
ATOM 718 O O . PHE A 1 91 ? -6.598 6.932 6.402 1.00 48.03 91 PHE A O 1
ATOM 725 N N . VAL A 1 92 ? -7.345 5.015 7.318 1.00 43.88 92 VAL A N 1
ATOM 726 C CA . VAL A 1 92 ? -8.750 5.191 6.941 1.00 43.88 92 VAL A CA 1
ATOM 727 C C . VAL A 1 92 ? -9.524 5.491 8.214 1.00 43.88 92 VAL A C 1
ATOM 729 O O . VAL A 1 92 ? -9.575 4.669 9.126 1.00 43.88 92 VAL A O 1
ATOM 732 N N . ARG A 1 93 ? -10.107 6.689 8.296 1.00 37.50 93 ARG A N 1
ATOM 733 C CA . ARG A 1 93 ? -11.021 7.044 9.380 1.00 37.50 93 ARG A CA 1
ATOM 734 C C . ARG A 1 93 ? -12.444 6.771 8.912 1.00 37.50 93 ARG A C 1
ATOM 736 O O . ARG A 1 93 ? -13.006 7.598 8.195 1.00 37.50 93 ARG A O 1
ATOM 743 N N . ASP A 1 94 ? -13.032 5.662 9.345 1.00 38.09 94 ASP A N 1
ATOM 744 C CA . ASP A 1 94 ? -14.477 5.485 9.219 1.00 38.09 94 ASP A CA 1
ATOM 745 C C . ASP A 1 94 ? -15.168 6.543 10.094 1.00 38.09 94 ASP A C 1
ATOM 747 O O . ASP A 1 94 ? -14.877 6.699 11.284 1.00 38.09 94 ASP A O 1
ATOM 751 N N . ARG A 1 95 ? -16.039 7.355 9.483 1.00 34.88 95 ARG A N 1
ATOM 752 C CA . ARG A 1 95 ? -17.031 8.110 10.249 1.00 34.88 95 ARG A CA 1
ATOM 753 C C . ARG A 1 95 ? -18.228 7.189 10.437 1.00 34.88 95 ARG A C 1
ATOM 755 O O . ARG A 1 95 ? -18.816 6.776 9.444 1.00 34.88 95 ARG A O 1
ATOM 762 N N . VAL A 1 96 ? -18.482 6.903 11.713 1.00 34.47 96 VAL A N 1
ATOM 763 C CA . VAL A 1 96 ? -19.654 6.244 12.313 1.00 34.47 96 VAL A CA 1
ATOM 764 C C . VAL A 1 96 ? -20.938 6.451 11.517 1.00 34.47 96 VAL A C 1
ATOM 766 O O . VAL A 1 96 ? -21.205 7.622 11.150 1.00 34.47 96 VAL A O 1
#

Secondary structure (DSSP, 8-state):
--HHHHHHHHTTS--------EEEEEEEE--GGG-SS-HHHHHHHHHHHHTT-SEEEEEEESS-HHHHHHTS-TTEEEEEPPTTS-EEEEEE----